Protein AF-A0A7S2RXQ9-F1 (afdb_monomer_lite)

Organism: NCBI:txid49252

Structure (mmCIF, N/CA/C/O backbone):
data_AF-A0A7S2RXQ9-F1
#
_entry.id   AF-A0A7S2RXQ9-F1
#
loop_
_atom_site.group_PDB
_atom_site.id
_atom_site.type_symbol
_atom_site.label_atom_id
_atom_site.label_alt_id
_atom_site.label_comp_id
_atom_site.label_asym_id
_atom_site.label_entity_id
_atom_site.label_seq_id
_atom_site.pdbx_PDB_ins_code
_atom_site.Cartn_x
_atom_site.Cartn_y
_atom_site.Cartn_z
_atom_site.occupancy
_atom_site.B_iso_or_equiv
_atom_site.auth_seq_id
_atom_site.auth_comp_id
_atom_site.auth_asym_id
_atom_site.auth_atom_id
_atom_site.pdbx_PDB_model_num
ATOM 1 N N . GLN A 1 1 ? 7.523 25.982 3.239 1.00 34.56 1 GLN A N 1
ATOM 2 C CA . GLN A 1 1 ? 7.046 24.587 3.317 1.00 34.56 1 GLN A CA 1
ATOM 3 C C . GLN A 1 1 ? 6.289 24.340 2.026 1.00 34.56 1 GLN A C 1
ATOM 5 O O . GLN A 1 1 ? 5.316 25.040 1.792 1.00 34.56 1 GLN A O 1
ATOM 10 N N . HIS A 1 2 ? 6.835 23.519 1.127 1.00 31.52 2 HIS A N 1
ATOM 11 C CA . HIS A 1 2 ? 6.212 23.233 -0.166 1.00 31.52 2 HIS A CA 1
ATOM 12 C C . HIS A 1 2 ? 5.168 22.134 0.028 1.00 31.52 2 HIS A C 1
ATOM 14 O O . HIS A 1 2 ? 5.481 21.080 0.571 1.00 31.52 2 HIS A O 1
ATOM 20 N N . ASP A 1 3 ? 3.932 22.439 -0.350 1.00 37.00 3 ASP A N 1
ATOM 21 C CA . ASP A 1 3 ? 2.803 21.518 -0.343 1.00 37.00 3 ASP A CA 1
ATOM 22 C C . ASP A 1 3 ? 2.876 20.708 -1.649 1.00 37.00 3 ASP A C 1
ATOM 24 O O . ASP A 1 3 ? 2.482 21.174 -2.723 1.00 37.00 3 ASP A O 1
ATOM 28 N N . ASP A 1 4 ? 3.519 19.540 -1.588 1.00 41.16 4 ASP A N 1
ATOM 29 C CA . ASP A 1 4 ? 3.688 18.644 -2.734 1.00 41.16 4 ASP A CA 1
ATOM 30 C C . ASP A 1 4 ? 2.365 17.918 -3.004 1.00 41.16 4 ASP A C 1
ATOM 32 O O . ASP A 1 4 ? 2.111 16.796 -2.564 1.00 41.16 4 ASP A O 1
ATOM 36 N N . HIS A 1 5 ? 1.482 18.614 -3.719 1.00 39.38 5 HIS A N 1
ATOM 37 C CA . HIS A 1 5 ? 0.171 18.119 -4.112 1.00 39.38 5 HIS A CA 1
ATOM 38 C C . HIS A 1 5 ? 0.279 16.785 -4.870 1.00 39.38 5 HIS A C 1
ATOM 40 O O . HIS A 1 5 ? 0.846 16.717 -5.964 1.00 39.38 5 HIS A O 1
ATOM 46 N N . LEU A 1 6 ? -0.347 15.738 -4.319 1.00 44.25 6 LEU A N 1
ATOM 47 C CA . LEU A 1 6 ? -0.675 14.502 -5.030 1.00 44.25 6 LEU A CA 1
ATOM 48 C C . LEU A 1 6 ? -1.375 14.856 -6.349 1.00 44.25 6 LEU A C 1
ATOM 50 O O . LEU A 1 6 ? -2.490 15.382 -6.348 1.00 44.25 6 LEU A O 1
ATOM 54 N N . LYS A 1 7 ? -0.729 14.585 -7.486 1.00 44.50 7 LYS A N 1
ATOM 55 C CA . LYS A 1 7 ? -1.327 14.813 -8.806 1.00 44.50 7 LYS A CA 1
ATOM 56 C C . LYS A 1 7 ? -2.069 13.561 -9.256 1.00 44.50 7 LYS A C 1
ATOM 58 O O . LYS A 1 7 ? -1.489 12.494 -9.444 1.00 44.50 7 LYS A O 1
ATOM 63 N N . MET A 1 8 ? -3.380 13.703 -9.418 1.00 36.84 8 MET A N 1
ATOM 64 C CA . MET A 1 8 ? -4.249 12.679 -9.986 1.00 36.84 8 MET A CA 1
ATOM 65 C C . MET A 1 8 ? -4.226 12.820 -11.512 1.00 36.84 8 MET A C 1
ATOM 67 O O . MET A 1 8 ? -4.945 13.645 -12.075 1.00 36.84 8 MET A O 1
ATOM 71 N N . ASP A 1 9 ? -3.384 12.046 -12.197 1.00 42.22 9 ASP A N 1
ATOM 72 C CA . ASP A 1 9 ? -3.334 12.089 -13.660 1.00 42.22 9 ASP A CA 1
ATOM 73 C C . ASP A 1 9 ? -4.486 11.285 -14.273 1.00 42.22 9 ASP A C 1
ATOM 75 O O . ASP A 1 9 ? -4.753 10.135 -13.913 1.00 42.22 9 ASP A O 1
ATOM 79 N N . THR A 1 10 ? -5.165 11.888 -15.249 1.00 34.06 10 THR A N 1
ATOM 80 C CA . THR A 1 10 ? -6.206 11.214 -16.030 1.00 34.06 10 THR A CA 1
ATOM 81 C C . THR A 1 10 ? -5.561 10.465 -17.194 1.00 34.06 10 THR A C 1
ATOM 83 O O . THR A 1 10 ? -5.040 11.086 -18.116 1.00 34.06 10 THR A O 1
ATOM 86 N N . ILE A 1 11 ? -5.646 9.132 -17.208 1.00 40.25 11 ILE A N 1
ATOM 87 C CA . ILE A 1 11 ? -5.320 8.343 -18.406 1.00 40.25 11 ILE A CA 1
ATOM 88 C C . ILE A 1 11 ? -6.533 8.412 -19.341 1.00 40.25 11 ILE A C 1
ATOM 90 O O . ILE A 1 11 ? -7.532 7.720 -19.136 1.00 40.25 11 ILE A O 1
ATOM 94 N N . VAL A 1 12 ? -6.475 9.293 -20.341 1.00 30.66 12 VAL A N 1
ATOM 95 C CA . VAL A 1 12 ? -7.510 9.401 -21.376 1.00 30.66 12 VAL A CA 1
ATOM 96 C C . VAL A 1 12 ? -7.209 8.377 -22.470 1.00 30.66 12 VAL A C 1
ATOM 98 O O . VAL A 1 12 ? -6.441 8.655 -23.382 1.00 30.66 12 VAL A O 1
ATOM 101 N N . ASN A 1 13 ? -7.825 7.195 -22.389 1.00 33.56 13 ASN A N 1
ATOM 102 C CA . ASN A 1 13 ? -7.993 6.329 -23.557 1.00 33.56 13 ASN A CA 1
ATOM 103 C C . ASN A 1 13 ? -9.368 6.610 -24.167 1.00 33.56 13 ASN A C 1
ATOM 105 O O . ASN A 1 13 ? -10.386 6.598 -23.474 1.00 33.56 13 ASN A O 1
ATOM 109 N N . THR A 1 14 ? -9.386 6.885 -25.466 1.00 37.38 14 THR A N 1
ATOM 110 C CA . THR A 1 14 ? -10.473 7.503 -26.240 1.00 37.38 14 THR A CA 1
ATOM 111 C C . THR A 1 14 ? -11.758 6.679 -26.406 1.00 37.38 14 THR A C 1
ATOM 113 O O . THR A 1 14 ? -12.573 7.023 -27.252 1.00 37.38 14 THR A O 1
ATOM 116 N N . THR A 1 15 ? -12.027 5.665 -25.576 1.00 42.53 15 THR A N 1
ATOM 117 C CA . THR A 1 15 ? -13.302 4.913 -25.628 1.00 42.53 15 THR A CA 1
ATOM 118 C C . THR A 1 15 ? -13.727 4.190 -24.338 1.00 42.53 15 THR A C 1
ATOM 120 O O . THR A 1 15 ? -14.735 3.490 -24.361 1.00 42.53 15 THR A O 1
ATOM 123 N N . THR A 1 16 ? -13.036 4.293 -23.195 1.00 38.06 16 THR A N 1
ATOM 124 C CA . THR A 1 16 ? -13.340 3.396 -22.053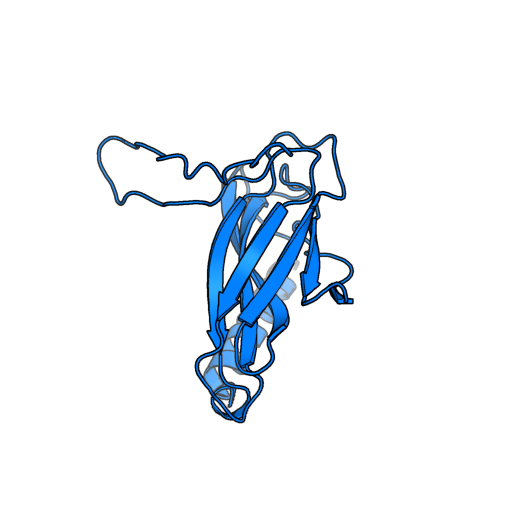 1.00 38.06 16 THR A CA 1
ATOM 125 C C . THR A 1 16 ? -12.944 3.970 -20.689 1.00 38.06 16 THR A C 1
ATOM 127 O O . THR A 1 16 ? -11.908 4.609 -20.552 1.00 38.06 16 THR A O 1
ATOM 130 N N . THR A 1 17 ? -13.801 3.729 -19.689 1.00 31.77 17 THR A N 1
ATOM 131 C CA . THR A 1 17 ? -13.638 3.853 -18.224 1.00 31.77 17 THR A CA 1
ATOM 132 C C . THR A 1 17 ? -12.359 4.559 -17.746 1.00 31.77 17 THR A C 1
ATOM 134 O O . THR A 1 17 ? -11.291 3.949 -17.683 1.00 31.77 17 THR A O 1
ATOM 137 N N . LYS A 1 18 ? -12.471 5.836 -17.345 1.00 31.56 18 LYS A N 1
ATOM 138 C CA . LYS A 1 18 ? -11.372 6.598 -16.724 1.00 31.56 18 LYS A CA 1
ATOM 139 C C . LYS A 1 18 ? -10.873 5.853 -15.478 1.00 31.56 18 LYS A C 1
ATOM 141 O O . LYS A 1 18 ? -11.582 5.773 -14.478 1.00 31.56 18 LYS A O 1
ATOM 146 N N . LYS A 1 19 ? -9.664 5.289 -15.540 1.00 42.81 19 LYS A N 1
ATOM 147 C CA . LYS A 1 19 ? -8.976 4.712 -14.378 1.00 42.81 19 LYS A CA 1
ATOM 148 C C . LYS A 1 19 ? -8.148 5.817 -13.736 1.00 42.81 19 LYS A C 1
ATOM 150 O O . LYS A 1 19 ? -7.208 6.312 -14.350 1.00 42.81 19 LYS A O 1
ATOM 155 N N . PHE A 1 20 ? -8.514 6.203 -12.522 1.00 46.91 20 PHE A N 1
ATOM 156 C CA . PHE A 1 20 ? -7.732 7.132 -11.723 1.00 46.91 20 PHE A CA 1
ATOM 157 C C . PHE A 1 20 ? -6.698 6.333 -10.932 1.00 46.91 20 PHE A C 1
ATOM 159 O O . PHE A 1 20 ? -7.063 5.464 -10.145 1.00 46.91 20 PHE A O 1
ATOM 166 N N . GLY A 1 21 ? -5.418 6.584 -11.187 1.00 54.81 21 GLY A N 1
ATOM 167 C CA . GLY A 1 21 ? -4.327 6.088 -10.354 1.00 54.81 21 GLY A CA 1
ATOM 168 C C . GLY A 1 21 ? -3.677 7.267 -9.648 1.00 54.81 21 GLY A C 1
ATOM 169 O O . GLY A 1 21 ? -3.485 8.315 -10.264 1.00 54.81 21 GLY A O 1
ATOM 170 N N . LEU A 1 22 ? -3.343 7.107 -8.370 1.00 63.72 22 LEU A N 1
ATOM 171 C CA . LEU A 1 22 ? -2.449 8.043 -7.698 1.00 63.72 22 LEU A CA 1
ATOM 172 C C . LEU A 1 22 ? -1.022 7.705 -8.140 1.00 63.72 22 LEU A C 1
ATOM 174 O O . LEU A 1 22 ? -0.534 6.594 -7.904 1.00 63.72 22 LEU A O 1
ATOM 178 N N . ASN A 1 23 ? -0.395 8.651 -8.838 1.00 59.72 23 ASN A N 1
ATOM 179 C CA . ASN A 1 23 ? 1.007 8.575 -9.223 1.00 59.72 23 ASN A CA 1
ATOM 180 C C . ASN A 1 23 ? 1.839 9.248 -8.134 1.00 59.72 23 ASN A C 1
ATOM 182 O O . ASN A 1 23 ? 1.561 10.384 -7.752 1.00 59.72 23 ASN A O 1
ATOM 186 N N . PHE A 1 24 ? 2.875 8.559 -7.672 1.00 67.94 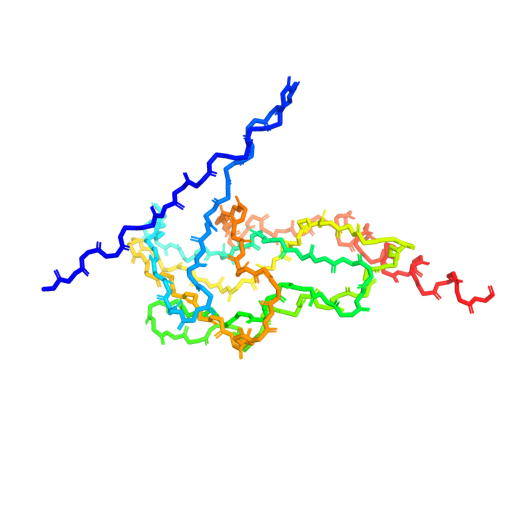24 PHE A N 1
ATOM 187 C CA . PHE A 1 24 ? 3.823 9.114 -6.713 1.00 67.94 24 PHE A CA 1
ATOM 188 C C . PHE A 1 24 ? 5.145 9.446 -7.413 1.00 67.94 24 PHE A C 1
ATOM 190 O O . PHE A 1 24 ? 5.499 8.770 -8.380 1.00 67.94 24 PHE A O 1
ATOM 197 N N . PRO A 1 25 ? 5.887 10.480 -6.991 1.00 71.00 25 PRO A N 1
ATOM 198 C CA . PRO A 1 25 ? 7.172 10.807 -7.601 1.00 71.00 25 PRO A CA 1
ATOM 199 C C . PRO A 1 25 ? 8.168 9.641 -7.479 1.00 71.00 25 PRO A C 1
ATOM 201 O O . PRO A 1 25 ? 8.183 8.924 -6.482 1.00 71.00 25 PRO A O 1
ATOM 204 N N . PHE A 1 26 ? 9.046 9.479 -8.472 1.00 66.31 26 PHE A N 1
ATOM 205 C CA . PHE A 1 26 ? 9.981 8.346 -8.591 1.00 66.31 26 PHE A CA 1
ATOM 206 C C . PHE A 1 26 ? 10.962 8.170 -7.414 1.00 66.31 26 PHE A C 1
ATOM 208 O O . PHE A 1 26 ? 11.540 7.096 -7.255 1.00 66.31 26 PHE A O 1
ATOM 215 N N . HIS A 1 27 ? 11.159 9.199 -6.587 1.00 71.06 27 HIS A N 1
ATOM 216 C CA . HIS A 1 27 ? 12.230 9.234 -5.582 1.00 71.06 27 HIS A CA 1
ATOM 217 C C . HIS A 1 27 ? 11.819 9.855 -4.251 1.00 71.06 27 HIS A C 1
ATOM 219 O O . HIS A 1 27 ? 12.676 10.156 -3.423 1.00 71.06 27 HIS A O 1
ATOM 225 N N . GLN A 1 28 ? 10.530 10.109 -4.055 1.00 82.88 28 GLN A N 1
ATOM 226 C CA . GLN A 1 28 ? 10.061 10.779 -2.854 1.00 82.88 28 GLN A CA 1
ATOM 227 C C . GLN A 1 28 ? 9.033 9.911 -2.162 1.00 82.88 28 GLN A C 1
ATOM 229 O O . GLN A 1 28 ? 8.163 9.311 -2.794 1.00 82.88 28 GLN A O 1
ATOM 234 N N . SER A 1 29 ? 9.147 9.869 -0.840 1.00 86.75 29 SER A N 1
ATOM 235 C CA . SER A 1 29 ? 8.073 9.352 -0.017 1.00 86.75 29 SER A CA 1
ATOM 236 C C . SER A 1 29 ? 6.830 10.192 -0.251 1.00 86.75 29 SER A C 1
ATOM 238 O O . SER A 1 29 ? 6.902 11.411 -0.390 1.00 86.75 29 SER A O 1
ATOM 240 N N . SER A 1 30 ? 5.683 9.541 -0.285 1.00 89.44 30 SER A N 1
ATOM 241 C CA . SER A 1 30 ? 4.403 10.223 -0.381 1.00 89.44 30 SER A CA 1
ATOM 242 C C . SER A 1 30 ? 3.461 9.677 0.661 1.00 89.44 30 SER A C 1
ATOM 244 O O . SER A 1 30 ? 3.456 8.474 0.929 1.00 89.44 30 SER A O 1
ATOM 246 N N . SER A 1 31 ? 2.668 10.566 1.242 1.00 91.31 31 SER A N 1
ATOM 247 C CA . SER A 1 31 ? 1.725 10.221 2.291 1.00 91.31 31 SER A CA 1
ATOM 248 C C . SER A 1 31 ? 0.299 10.585 1.913 1.00 91.31 31 SER A C 1
ATOM 250 O O . SER A 1 31 ? 0.049 11.547 1.190 1.00 91.31 31 SER A O 1
ATOM 252 N N . PHE A 1 32 ? -0.647 9.797 2.407 1.00 90.94 32 PHE A N 1
ATOM 253 C CA . PHE A 1 32 ? -2.070 10.096 2.318 1.00 90.94 32 PHE A CA 1
ATOM 254 C C . PHE A 1 32 ? -2.787 9.630 3.582 1.00 90.94 32 PHE A C 1
ATOM 256 O O . PHE A 1 32 ? -2.324 8.730 4.286 1.00 90.94 32 PHE A O 1
ATOM 263 N N . HIS A 1 33 ? -3.924 10.259 3.861 1.00 92.56 33 HIS A N 1
ATOM 264 C CA . HIS A 1 33 ? -4.748 9.954 5.021 1.00 92.56 33 HIS A CA 1
ATOM 265 C C . HIS A 1 33 ? -5.772 8.865 4.695 1.00 92.56 33 HIS A C 1
ATOM 267 O O . HIS A 1 33 ? -6.382 8.858 3.622 1.00 92.56 33 HIS A O 1
ATOM 273 N N . VAL A 1 34 ? -5.971 7.952 5.640 1.00 92.19 34 VAL A N 1
ATOM 274 C CA . VAL A 1 34 ? -7.005 6.919 5.622 1.00 92.19 34 VAL A CA 1
ATOM 275 C C . VAL A 1 34 ? -7.774 7.004 6.931 1.00 92.19 34 VAL A C 1
ATOM 277 O O . VAL A 1 34 ? -7.250 6.694 7.999 1.00 92.19 34 VAL A O 1
ATOM 280 N N . PHE A 1 35 ? -9.040 7.399 6.837 1.00 94.50 35 PHE A N 1
ATOM 281 C CA . PHE A 1 35 ? -9.930 7.468 7.986 1.00 94.50 35 PHE A CA 1
ATOM 282 C C . PHE A 1 35 ? -10.668 6.142 8.168 1.00 94.50 35 PHE A C 1
ATOM 284 O O . PHE A 1 35 ? -11.484 5.771 7.325 1.00 94.50 35 PHE A O 1
ATOM 291 N N . ASN A 1 36 ? -10.406 5.444 9.270 1.00 95.38 36 ASN A N 1
ATOM 292 C CA . ASN A 1 36 ? -11.188 4.292 9.700 1.00 95.38 36 ASN A CA 1
ATOM 293 C C . ASN A 1 36 ? -12.432 4.787 10.465 1.00 95.38 36 ASN A C 1
ATOM 295 O O . ASN A 1 36 ? -12.291 5.282 11.588 1.00 95.38 36 ASN A O 1
ATOM 299 N N . PRO A 1 37 ? -13.649 4.635 9.906 1.00 91.12 37 PRO A N 1
ATOM 300 C CA . PRO A 1 37 ? -14.870 5.118 10.542 1.00 91.12 37 PRO A CA 1
ATOM 301 C C . PRO A 1 37 ? -15.340 4.234 11.703 1.00 91.12 37 PRO A C 1
ATOM 303 O O . PRO A 1 37 ? -16.276 4.614 12.405 1.00 91.12 37 PRO A O 1
ATOM 306 N N . ASN A 1 38 ? -14.745 3.052 11.901 1.00 91.00 38 ASN A N 1
ATOM 307 C CA . ASN A 1 38 ? -15.092 2.182 13.016 1.00 91.00 38 ASN A CA 1
ATOM 308 C C . ASN A 1 38 ? -14.438 2.720 14.303 1.00 91.00 38 ASN A C 1
ATOM 310 O O . ASN A 1 38 ? -13.210 2.755 14.380 1.00 91.00 38 ASN A O 1
ATOM 314 N N . PRO A 1 39 ? -15.225 3.130 15.315 1.00 93.38 39 PRO A N 1
ATOM 315 C CA . PRO A 1 39 ? -14.697 3.808 16.498 1.00 93.38 39 PRO A CA 1
ATOM 316 C C . PRO A 1 39 ? -13.958 2.873 17.459 1.00 93.38 39 PRO A C 1
ATOM 318 O O . PRO A 1 39 ? -13.212 3.343 18.315 1.00 93.38 39 PRO A O 1
ATOM 321 N N . THR A 1 40 ? -14.178 1.562 17.354 1.00 94.25 40 THR A N 1
ATOM 322 C CA . THR A 1 40 ? -13.725 0.589 18.356 1.00 94.25 40 THR A CA 1
ATOM 323 C C . THR A 1 40 ? -12.823 -0.493 17.787 1.00 94.25 40 THR A C 1
ATOM 325 O O . THR A 1 40 ? -12.103 -1.141 18.544 1.00 94.25 40 THR A O 1
ATOM 328 N N . GLU A 1 41 ? -12.838 -0.713 16.473 1.00 93.25 41 GLU A N 1
ATOM 329 C CA . GLU A 1 41 ? -12.120 -1.823 15.853 1.00 93.25 41 GLU A CA 1
ATOM 330 C C . GLU A 1 41 ? -11.098 -1.353 14.818 1.00 93.25 41 GLU A C 1
ATOM 332 O O . GLU A 1 41 ? -11.352 -0.498 13.969 1.00 93.25 41 GLU A O 1
ATOM 337 N N . GLN A 1 42 ? -9.939 -2.006 14.843 1.00 93.75 42 GLN A N 1
ATOM 338 C CA . GLN A 1 42 ? -8.944 -1.916 13.781 1.00 93.75 42 GLN A CA 1
ATOM 339 C C . GLN A 1 42 ? -9.424 -2.637 12.512 1.00 93.75 42 GLN A C 1
ATOM 341 O O . GLN A 1 42 ? -9.933 -3.761 12.574 1.00 93.75 42 GLN A O 1
ATOM 346 N N . MET A 1 43 ? -9.190 -2.027 11.352 1.00 91.19 43 MET A N 1
ATOM 347 C CA . MET A 1 43 ? -9.481 -2.623 10.043 1.00 91.19 43 MET A CA 1
ATOM 348 C C . MET A 1 43 ? -8.189 -3.044 9.344 1.00 91.19 43 MET A C 1
ATOM 350 O O . MET A 1 43 ? -7.134 -2.449 9.547 1.00 91.19 43 MET A O 1
ATOM 354 N N . GLU A 1 44 ? -8.248 -4.084 8.520 1.00 91.56 44 GLU A N 1
ATOM 355 C CA . GLU A 1 44 ? -7.143 -4.468 7.646 1.00 91.56 44 GLU A CA 1
ATOM 356 C C . GLU A 1 44 ? -7.075 -3.547 6.431 1.00 91.56 44 GLU A C 1
ATOM 358 O O . GLU A 1 44 ? -8.091 -3.296 5.785 1.00 91.56 44 GLU A O 1
ATOM 363 N N . LEU A 1 45 ? -5.875 -3.080 6.101 1.00 90.56 45 LEU A N 1
ATOM 364 C CA . LEU A 1 45 ? -5.622 -2.222 4.952 1.00 90.56 45 LEU A CA 1
ATOM 365 C C . LEU A 1 45 ? -5.052 -3.044 3.797 1.00 90.56 45 LEU A C 1
ATOM 367 O O . LEU A 1 45 ? -4.027 -3.716 3.941 1.00 90.56 45 LEU A O 1
ATOM 371 N N . TYR A 1 46 ? -5.687 -2.936 2.638 1.00 90.00 46 TYR A N 1
ATOM 372 C CA . TYR A 1 46 ? -5.244 -3.525 1.383 1.00 90.00 46 TYR A CA 1
ATOM 373 C C . TYR A 1 46 ? -4.946 -2.414 0.382 1.00 90.00 46 TYR A C 1
ATOM 375 O O . TYR A 1 46 ? -5.763 -1.514 0.174 1.00 90.00 46 TYR A O 1
ATOM 383 N N . LEU A 1 47 ? -3.789 -2.500 -0.269 1.00 89.94 47 LEU A N 1
ATOM 384 C CA . LEU A 1 47 ? -3.433 -1.625 -1.381 1.00 89.94 47 LEU A CA 1
ATOM 385 C C . LEU A 1 47 ? -3.492 -2.419 -2.676 1.00 89.94 47 LEU A C 1
ATOM 387 O O . LEU A 1 47 ? -2.941 -3.518 -2.763 1.00 89.94 47 LEU A O 1
ATOM 391 N N . ARG A 1 48 ? -4.131 -1.840 -3.689 1.00 88.44 48 ARG A N 1
ATOM 392 C CA . ARG A 1 48 ? -4.094 -2.325 -5.065 1.00 88.44 48 ARG A CA 1
ATOM 393 C C . ARG A 1 48 ? -3.217 -1.397 -5.886 1.00 88.44 48 ARG A C 1
ATOM 395 O O . ARG A 1 48 ? -3.436 -0.190 -5.871 1.00 88.44 48 ARG A O 1
ATOM 402 N N . TYR A 1 49 ? -2.261 -1.942 -6.617 1.00 88.44 49 TYR A N 1
ATOM 403 C CA . TYR A 1 49 ? -1.213 -1.189 -7.306 1.00 88.44 49 TYR A CA 1
ATOM 404 C C . TYR A 1 49 ? -0.890 -1.822 -8.661 1.00 88.44 49 TYR A C 1
ATOM 406 O O . TYR A 1 49 ? -1.298 -2.952 -8.934 1.00 88.44 49 TYR A O 1
ATOM 414 N N . LEU A 1 50 ? -0.201 -1.083 -9.532 1.00 88.50 50 LEU A N 1
ATOM 415 C CA . LEU A 1 50 ? 0.232 -1.610 -10.826 1.00 88.50 50 LEU A CA 1
ATOM 416 C C . LEU A 1 50 ? 1.584 -2.309 -10.736 1.00 88.50 50 LEU A C 1
ATOM 418 O O . LEU A 1 50 ? 2.492 -1.871 -10.033 1.00 88.50 50 LEU A O 1
ATOM 422 N N . VAL A 1 51 ? 1.694 -3.381 -11.508 1.00 88.75 51 VAL A N 1
ATOM 423 C CA . VAL A 1 51 ? 2.911 -4.149 -11.757 1.00 88.75 51 VAL A CA 1
ATOM 424 C C . VAL A 1 51 ? 2.999 -4.425 -13.263 1.00 88.75 51 VAL A C 1
ATOM 426 O O . VAL A 1 51 ? 1.973 -4.377 -13.950 1.00 88.75 51 VAL A O 1
ATOM 429 N N . THR A 1 52 ? 4.186 -4.707 -13.799 1.00 87.69 52 THR A N 1
ATOM 430 C CA . THR A 1 52 ? 4.322 -5.245 -15.159 1.00 87.69 52 THR A CA 1
ATOM 431 C C . THR A 1 52 ? 4.753 -6.702 -15.113 1.00 87.69 52 THR A C 1
ATOM 433 O O . THR A 1 52 ? 5.419 -7.140 -14.175 1.00 87.69 52 THR A O 1
ATOM 436 N N . GLY A 1 53 ? 4.339 -7.467 -16.119 1.00 82.81 53 GLY A N 1
ATOM 437 C CA . GLY A 1 53 ? 4.890 -8.790 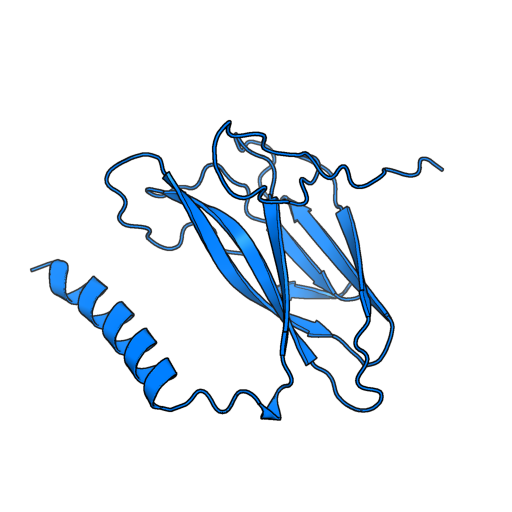-16.376 1.00 82.81 53 GLY A CA 1
ATOM 438 C C . GLY A 1 53 ? 5.289 -8.967 -17.844 1.00 82.81 53 GLY A C 1
ATOM 439 O O . GLY A 1 53 ? 4.831 -8.184 -18.677 1.00 82.81 53 GLY A O 1
ATOM 440 N N . PRO A 1 54 ? 6.093 -9.993 -18.172 1.00 82.94 54 PRO A N 1
ATOM 441 C CA . PRO A 1 54 ? 6.698 -10.948 -17.236 1.00 82.94 54 PRO A CA 1
ATOM 442 C C . PRO A 1 54 ? 7.717 -10.291 -16.295 1.00 82.94 54 PRO A C 1
ATOM 444 O O . PRO A 1 54 ? 8.197 -9.197 -16.563 1.00 82.94 54 PRO A O 1
ATOM 447 N N . ALA A 1 55 ? 8.015 -10.949 -15.173 1.00 79.50 55 ALA A N 1
ATOM 448 C CA . ALA A 1 55 ? 9.020 -10.468 -14.227 1.00 79.50 55 ALA A CA 1
ATOM 449 C C . ALA A 1 55 ? 10.416 -10.339 -14.890 1.00 79.50 55 ALA A C 1
ATOM 451 O O . ALA A 1 55 ? 10.743 -11.153 -15.760 1.00 79.50 55 ALA A O 1
ATOM 452 N N . PRO A 1 56 ? 11.270 -9.401 -14.432 1.00 85.00 56 PRO A N 1
ATOM 453 C CA . PRO A 1 56 ? 11.022 -8.450 -13.349 1.00 85.00 56 PRO A CA 1
ATOM 454 C C . PRO A 1 56 ? 10.113 -7.293 -13.779 1.00 85.00 56 PRO A C 1
ATOM 456 O O . PRO A 1 56 ? 10.124 -6.878 -14.931 1.00 85.00 56 PRO A O 1
ATOM 459 N N . SER A 1 57 ? 9.343 -6.759 -12.837 1.00 87.88 57 SER A N 1
ATOM 460 C CA . SER A 1 57 ? 8.483 -5.608 -13.105 1.00 87.88 57 SER A CA 1
ATOM 461 C C . SER A 1 57 ? 9.285 -4.317 -13.274 1.00 87.88 57 SER A C 1
ATOM 463 O O . SER A 1 57 ? 10.315 -4.103 -12.627 1.00 87.88 57 SER A O 1
ATOM 465 N N . ASP A 1 58 ? 8.743 -3.424 -14.091 1.00 90.44 58 ASP A N 1
ATOM 466 C CA . ASP A 1 58 ? 9.241 -2.080 -14.382 1.00 90.44 58 ASP A CA 1
ATOM 467 C C . ASP A 1 58 ? 8.714 -1.019 -13.407 1.00 90.44 58 ASP A C 1
ATOM 469 O O . ASP A 1 58 ? 9.092 0.149 -13.496 1.00 90.44 58 ASP A O 1
ATOM 473 N N . TYR A 1 59 ? 7.859 -1.425 -12.465 1.00 89.50 59 TYR A N 1
ATOM 474 C CA . TYR A 1 59 ? 7.466 -0.633 -11.300 1.00 89.50 59 TYR A CA 1
ATOM 475 C C . TYR A 1 59 ? 8.390 -0.922 -10.104 1.00 89.50 59 TYR A C 1
ATOM 477 O O . TYR A 1 59 ? 8.834 -2.063 -9.947 1.00 89.50 59 TYR A O 1
ATOM 485 N N . PRO A 1 60 ? 8.654 0.066 -9.232 1.00 89.62 60 PRO A N 1
ATOM 486 C CA . PRO A 1 60 ? 9.532 -0.093 -8.085 1.00 89.62 60 PRO A CA 1
ATOM 487 C C . PRO A 1 60 ? 8.859 -0.804 -6.934 1.00 89.62 60 PRO A C 1
ATOM 489 O O . PRO A 1 60 ? 7.744 -0.453 -6.530 1.00 89.62 60 PRO A O 1
ATOM 492 N N . LYS A 1 61 ? 9.605 -1.723 -6.319 1.00 89.12 61 LYS A N 1
ATOM 493 C CA . LYS A 1 61 ? 9.341 -2.151 -4.946 1.00 89.12 61 LYS A CA 1
ATOM 494 C C . LYS A 1 61 ? 9.128 -0.920 -4.075 1.00 89.12 61 LYS A C 1
ATOM 496 O O . LYS A 1 61 ? 9.841 0.077 -4.191 1.00 89.12 61 LYS A O 1
ATOM 501 N N . THR A 1 62 ? 8.124 -0.989 -3.217 1.00 89.00 62 THR A N 1
ATOM 502 C CA . THR A 1 62 ? 7.695 0.142 -2.395 1.00 89.00 62 THR A CA 1
ATOM 503 C C . THR A 1 62 ? 7.480 -0.346 -0.972 1.00 89.00 62 THR A C 1
ATOM 505 O O . THR A 1 62 ? 6.790 -1.350 -0.765 1.00 89.00 62 THR A O 1
ATOM 508 N N . SER A 1 63 ? 8.087 0.340 -0.002 1.00 91.94 63 SER A N 1
ATOM 509 C CA . SER A 1 63 ? 7.806 0.103 1.413 1.00 91.94 63 SER A CA 1
ATOM 510 C C . SER A 1 63 ? 6.551 0.862 1.829 1.00 91.94 63 SER A C 1
ATOM 512 O O . SER A 1 63 ? 6.221 1.916 1.274 1.00 91.94 63 SER A O 1
ATOM 514 N N . VAL A 1 64 ? 5.840 0.300 2.805 1.00 92.12 64 VAL A N 1
ATOM 515 C CA . VAL A 1 64 ? 4.601 0.876 3.329 1.00 92.12 64 VAL A CA 1
ATOM 516 C C . VAL A 1 64 ? 4.721 1.041 4.836 1.00 92.12 64 VAL A C 1
ATOM 518 O O . VAL A 1 64 ? 4.931 0.066 5.568 1.00 92.12 64 VAL A O 1
ATOM 521 N N . ALA A 1 65 ? 4.546 2.274 5.301 1.00 93.94 65 ALA A N 1
ATOM 522 C CA . ALA A 1 65 ? 4.449 2.597 6.715 1.00 93.94 65 ALA A CA 1
ATOM 523 C C . ALA A 1 65 ? 3.044 3.100 7.063 1.00 93.94 65 ALA A C 1
ATOM 525 O O . ALA A 1 65 ? 2.462 3.894 6.327 1.00 93.94 65 ALA A O 1
ATOM 526 N N . ILE A 1 66 ? 2.515 2.644 8.198 1.00 94.88 66 ILE A N 1
ATOM 527 C CA . ILE A 1 66 ? 1.243 3.096 8.769 1.00 94.88 66 ILE A CA 1
ATOM 528 C C . ILE A 1 66 ? 1.574 3.812 10.072 1.00 94.88 66 ILE A C 1
ATOM 530 O O . ILE A 1 66 ? 2.158 3.210 10.973 1.00 94.88 66 ILE A O 1
ATOM 534 N N . ASN A 1 67 ? 1.247 5.102 10.163 1.00 95.19 67 ASN A N 1
ATOM 535 C CA . ASN A 1 67 ? 1.575 5.956 11.311 1.00 95.19 67 ASN A CA 1
ATOM 536 C C . ASN A 1 67 ? 3.073 5.894 11.684 1.00 95.19 67 ASN A C 1
ATOM 538 O O . ASN A 1 67 ? 3.440 5.826 12.853 1.00 95.19 67 ASN A O 1
ATOM 542 N N . GLY A 1 68 ?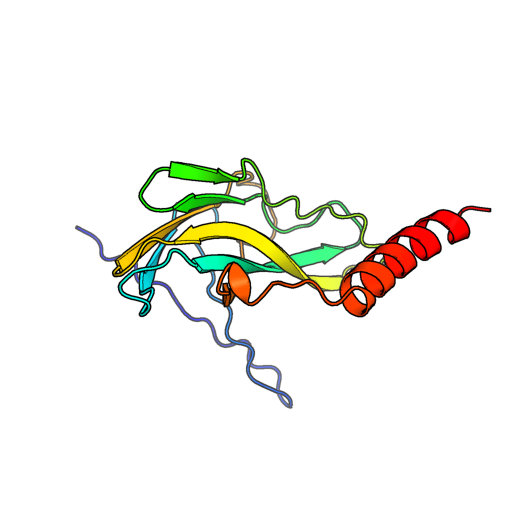 3.945 5.853 10.669 1.00 90.50 68 GLY A N 1
ATOM 543 C CA . GLY A 1 68 ? 5.401 5.764 10.834 1.00 90.50 68 GLY A CA 1
ATOM 544 C C . GLY A 1 68 ? 5.950 4.359 11.119 1.00 90.50 68 GLY A C 1
ATOM 545 O O . GLY A 1 68 ? 7.164 4.174 11.087 1.00 90.50 68 GLY A O 1
ATOM 546 N N . VAL A 1 69 ? 5.096 3.354 11.338 1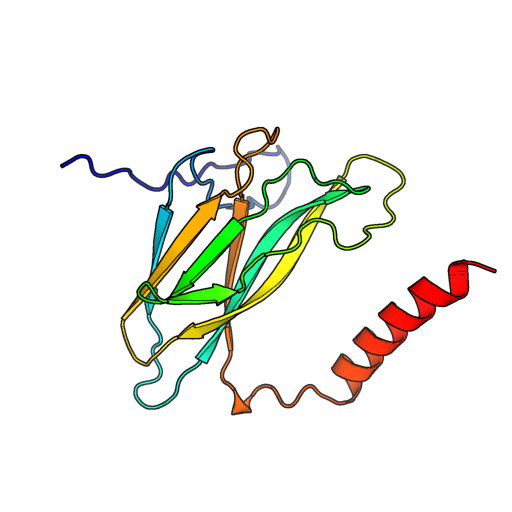.00 90.12 69 VAL A N 1
ATOM 547 C CA . VAL A 1 69 ? 5.520 1.963 11.553 1.00 90.12 69 VAL A CA 1
ATOM 548 C C . VAL A 1 69 ? 5.552 1.227 10.219 1.00 90.12 69 VAL A C 1
ATOM 550 O O . VAL A 1 69 ? 4.528 1.117 9.550 1.00 90.12 69 VAL A O 1
ATOM 553 N N . VAL A 1 70 ? 6.713 0.699 9.825 1.00 85.06 70 VAL A N 1
ATOM 554 C CA . VAL A 1 70 ? 6.841 -0.130 8.615 1.00 85.06 70 VAL A CA 1
ATOM 555 C C . VAL A 1 70 ? 6.071 -1.433 8.823 1.00 85.06 70 VAL A C 1
ATOM 557 O O . VAL A 1 70 ? 6.332 -2.170 9.771 1.00 85.06 70 VAL A O 1
ATOM 560 N N . THR A 1 71 ? 5.099 -1.702 7.953 1.00 74.44 71 THR A N 1
ATOM 561 C CA . THR A 1 71 ? 4.113 -2.784 8.155 1.00 74.44 71 THR A CA 1
ATOM 562 C C . THR A 1 71 ? 4.327 -3.985 7.242 1.00 74.44 71 THR A C 1
ATOM 564 O O . THR A 1 71 ? 4.056 -5.117 7.639 1.00 74.44 71 THR A O 1
ATOM 567 N N . LEU A 1 72 ? 4.906 -3.760 6.064 1.00 65.62 72 LEU A N 1
ATOM 568 C CA . LEU A 1 72 ? 5.478 -4.797 5.220 1.00 65.62 72 LEU A CA 1
ATOM 569 C C . LEU A 1 72 ? 6.839 -4.326 4.716 1.00 65.62 72 LEU A C 1
ATOM 571 O O . LEU A 1 72 ? 6.945 -3.184 4.261 1.00 65.62 72 LEU A O 1
ATOM 575 N N . PRO A 1 73 ? 7.868 -5.187 4.748 1.00 55.34 73 PRO A N 1
ATOM 576 C CA . PRO A 1 73 ? 9.175 -4.801 4.242 1.00 55.34 73 PRO A CA 1
ATOM 577 C C . PRO A 1 73 ? 9.155 -4.596 2.722 1.00 55.34 73 PRO A C 1
ATOM 579 O O . PRO A 1 73 ? 9.952 -3.815 2.213 1.00 55.34 73 PRO A O 1
ATOM 582 N N . GLU A 1 74 ? 8.237 -5.242 1.992 1.00 63.66 74 GLU A N 1
ATOM 583 C CA . GLU A 1 74 ? 8.211 -5.147 0.539 1.00 63.66 74 GLU A CA 1
ATOM 584 C C . GLU A 1 74 ? 6.847 -5.533 -0.042 1.00 63.66 74 GLU A C 1
ATOM 586 O O . GLU A 1 74 ? 6.325 -6.619 0.217 1.00 63.66 74 GLU A O 1
ATOM 591 N N . ILE A 1 75 ? 6.280 -4.662 -0.873 1.00 62.91 75 ILE A N 1
ATOM 592 C CA . ILE A 1 75 ? 5.334 -5.109 -1.889 1.00 62.91 75 ILE A CA 1
ATOM 593 C C . ILE A 1 75 ? 6.166 -5.805 -2.977 1.00 62.91 75 ILE A C 1
ATOM 595 O O . ILE A 1 75 ? 6.823 -5.125 -3.765 1.00 62.91 75 ILE A O 1
ATOM 599 N N . ASP A 1 76 ? 6.178 -7.144 -3.000 1.00 61.59 76 ASP A N 1
ATOM 600 C CA . ASP A 1 76 ? 6.866 -7.900 -4.054 1.00 61.59 76 ASP A CA 1
ATOM 601 C C . ASP A 1 76 ? 6.042 -7.867 -5.345 1.00 61.59 76 ASP A C 1
ATOM 603 O O . ASP A 1 76 ? 5.084 -8.614 -5.560 1.00 61.59 76 ASP A O 1
ATOM 607 N N . ILE A 1 77 ? 6.438 -6.943 -6.208 1.00 59.03 77 ILE A N 1
ATOM 608 C CA . ILE A 1 77 ? 5.857 -6.687 -7.523 1.00 59.03 77 ILE A CA 1
ATOM 609 C C . ILE A 1 77 ? 6.254 -7.797 -8.526 1.00 59.03 77 ILE A C 1
ATOM 611 O O . ILE A 1 77 ? 5.630 -7.925 -9.578 1.00 59.03 77 ILE A O 1
ATOM 615 N N . ASN A 1 78 ? 7.231 -8.655 -8.197 1.00 56.50 78 ASN A N 1
ATOM 616 C CA . ASN A 1 78 ? 7.700 -9.753 -9.049 1.00 56.50 78 ASN A CA 1
ATOM 617 C C . ASN A 1 78 ? 6.982 -11.083 -8.792 1.00 56.50 78 ASN A C 1
ATOM 619 O O . ASN A 1 78 ? 7.529 -12.137 -9.138 1.00 56.50 78 ASN A O 1
ATOM 623 N N . GLN A 1 79 ? 5.758 -11.071 -8.242 1.00 56.25 79 GLN A N 1
ATOM 624 C CA . GLN A 1 79 ? 4.910 -12.267 -8.278 1.00 56.25 79 GLN A CA 1
ATOM 625 C C . GLN A 1 79 ? 4.957 -12.829 -9.699 1.00 56.25 79 GLN A C 1
ATOM 627 O O . GLN A 1 79 ? 4.812 -12.067 -10.647 1.00 56.25 79 GLN A O 1
ATOM 632 N N . HIS A 1 80 ? 5.263 -14.122 -9.846 1.00 54.53 80 HIS A N 1
ATOM 633 C CA . HIS A 1 80 ? 5.554 -14.778 -11.123 1.00 54.53 80 HIS A CA 1
ATOM 634 C C . HIS A 1 80 ? 4.374 -14.699 -12.101 1.00 54.53 80 HIS A C 1
ATOM 636 O O . HIS A 1 80 ? 3.638 -15.664 -12.317 1.00 54.53 80 HIS A O 1
ATOM 642 N N . LEU A 1 81 ? 4.194 -13.534 -12.701 1.00 61.97 81 LEU A N 1
ATOM 643 C CA . LEU A 1 81 ? 3.186 -13.257 -13.688 1.00 61.97 81 LEU A CA 1
ATOM 644 C C . LEU A 1 81 ? 3.685 -13.872 -14.988 1.00 61.97 81 LEU A C 1
ATOM 646 O O . LEU A 1 81 ? 4.584 -13.346 -15.645 1.00 61.97 81 LEU A O 1
ATOM 650 N N . LYS A 1 82 ? 3.132 -15.038 -15.325 1.00 65.88 82 LYS A N 1
ATOM 651 C CA . LYS A 1 82 ? 3.413 -15.758 -16.571 1.00 65.88 82 LYS A CA 1
ATOM 652 C C . LYS A 1 82 ? 2.711 -15.064 -17.748 1.00 65.88 82 LYS A C 1
ATOM 654 O O . LYS A 1 82 ? 1.835 -15.649 -18.377 1.00 65.88 82 LYS A O 1
ATOM 659 N N . TYR A 1 83 ? 3.061 -13.811 -18.027 1.00 74.25 83 TYR A N 1
ATOM 660 C CA . TYR A 1 83 ? 2.650 -13.143 -19.261 1.00 74.25 83 TYR A CA 1
ATOM 661 C C . TYR A 1 83 ? 3.714 -13.366 -20.333 1.00 74.25 83 TYR A C 1
ATOM 663 O O . TYR A 1 83 ? 4.907 -13.280 -20.064 1.00 74.25 83 TYR A O 1
ATOM 671 N N . SER A 1 84 ? 3.283 -13.671 -21.554 1.00 77.06 84 SER A N 1
ATOM 672 C CA . SER A 1 84 ? 4.179 -13.861 -22.703 1.00 77.06 84 SER A CA 1
ATOM 673 C C . SER A 1 84 ? 4.695 -12.545 -23.290 1.00 77.06 84 SER A C 1
ATOM 675 O O . SER A 1 84 ? 5.570 -12.556 -24.149 1.00 77.06 84 SER A O 1
ATOM 677 N N . HIS A 1 85 ? 4.137 -11.418 -22.855 1.00 80.75 85 HIS A N 1
ATOM 678 C CA . HIS A 1 85 ? 4.404 -10.091 -23.385 1.00 80.75 85 HIS A CA 1
ATOM 679 C C . HIS A 1 85 ? 4.259 -9.042 -22.287 1.00 80.75 85 HIS A C 1
ATOM 681 O O . HIS A 1 85 ? 3.569 -9.256 -21.286 1.00 80.75 85 HIS A O 1
ATOM 687 N N . HIS A 1 86 ? 4.903 -7.900 -22.513 1.00 84.88 86 HIS A N 1
ATOM 688 C CA . HIS A 1 86 ? 4.915 -6.777 -21.592 1.00 84.88 86 HIS A CA 1
ATOM 689 C C . HIS A 1 86 ? 3.491 -6.261 -21.323 1.00 84.88 86 HIS A C 1
ATOM 691 O O . HIS A 1 86 ? 2.845 -5.707 -22.213 1.00 84.88 86 HIS A O 1
ATOM 697 N N . THR A 1 87 ? 2.990 -6.476 -20.104 1.00 83.94 87 THR A N 1
ATOM 698 C CA . THR A 1 87 ? 1.602 -6.175 -19.723 1.00 83.94 87 THR A CA 1
ATOM 699 C C . THR A 1 87 ? 1.541 -5.508 -18.360 1.00 83.94 87 THR A C 1
ATOM 701 O O . THR A 1 87 ? 2.102 -6.024 -17.397 1.00 83.94 87 THR A O 1
ATOM 704 N N . HIS A 1 88 ? 0.787 -4.413 -18.254 1.00 87.38 88 HIS A N 1
ATOM 705 C CA . HIS A 1 88 ? 0.453 -3.794 -16.973 1.00 87.38 88 HIS A CA 1
ATOM 706 C C . HIS A 1 88 ? -0.733 -4.513 -16.336 1.00 87.38 88 HIS A C 1
ATOM 708 O O . HIS A 1 88 ? -1.810 -4.592 -16.933 1.00 87.38 88 HIS A O 1
ATOM 714 N N . VAL A 1 89 ? -0.576 -4.973 -15.100 1.00 84.00 89 VAL A N 1
ATOM 715 C CA . VAL A 1 89 ? -1.663 -5.595 -14.341 1.00 84.00 89 VAL A CA 1
ATOM 716 C C . VAL A 1 89 ? -1.769 -5.002 -12.948 1.00 84.00 89 VAL A C 1
ATOM 718 O O . VAL A 1 89 ? -0.815 -4.445 -12.416 1.00 84.00 89 VAL A O 1
ATOM 721 N N . ALA A 1 90 ? -2.961 -5.092 -12.365 1.00 84.88 90 ALA A N 1
ATOM 722 C CA . ALA A 1 90 ? -3.195 -4.634 -11.007 1.00 84.88 90 ALA A CA 1
ATOM 723 C C . ALA A 1 90 ? -3.032 -5.804 -10.032 1.00 84.88 90 ALA A C 1
ATOM 725 O O . ALA A 1 90 ? -3.795 -6.768 -10.110 1.00 84.88 90 ALA A O 1
ATOM 726 N N . ALA A 1 91 ? -2.085 -5.692 -9.106 1.00 84.56 91 ALA A N 1
ATOM 727 C CA . ALA A 1 91 ? -1.918 -6.605 -7.982 1.00 84.56 91 ALA A CA 1
ATOM 728 C C . ALA A 1 91 ? -2.500 -5.980 -6.708 1.00 84.56 91 ALA A C 1
ATOM 730 O O . ALA A 1 91 ? -2.723 -4.770 -6.646 1.00 84.56 91 ALA A O 1
ATOM 731 N N . ALA A 1 92 ? -2.782 -6.804 -5.703 1.00 86.06 92 ALA A N 1
ATOM 732 C CA . ALA A 1 92 ? -3.266 -6.350 -4.406 1.00 86.06 92 ALA A CA 1
ATOM 733 C C . ALA A 1 92 ? -2.490 -7.028 -3.279 1.00 86.06 92 ALA A C 1
ATOM 735 O O . ALA A 1 92 ? -2.110 -8.196 -3.382 1.00 86.06 92 ALA A O 1
ATOM 736 N N . SER A 1 93 ? -2.249 -6.303 -2.192 1.00 86.62 93 SER A N 1
ATOM 737 C CA . SER A 1 93 ? -1.570 -6.847 -1.016 1.00 86.62 93 SER A CA 1
ATOM 738 C C . SER A 1 93 ? -2.137 -6.248 0.261 1.00 86.62 93 SER A C 1
ATOM 740 O O . SER A 1 93 ? -2.425 -5.051 0.326 1.00 86.62 93 SER A O 1
ATOM 742 N N . ARG A 1 94 ? -2.288 -7.096 1.282 1.00 89.06 94 ARG A N 1
ATOM 743 C CA . ARG A 1 94 ? -2.594 -6.680 2.652 1.00 89.06 94 ARG A CA 1
ATOM 744 C C . ARG A 1 94 ? -1.361 -6.006 3.227 1.00 89.06 94 ARG A C 1
ATOM 746 O O . ARG A 1 94 ? -0.375 -6.696 3.443 1.00 89.06 94 ARG A O 1
ATOM 753 N N . VAL A 1 95 ? -1.412 -4.709 3.492 1.00 90.50 95 VAL A N 1
ATOM 754 C CA . VAL A 1 95 ? -0.237 -3.965 3.966 1.00 90.50 95 VAL A CA 1
ATOM 755 C C . VAL A 1 95 ? -0.165 -3.855 5.478 1.00 90.50 95 VAL A C 1
ATOM 757 O O . VAL A 1 95 ? 0.925 -3.786 6.016 1.00 90.50 95 VAL A O 1
ATOM 760 N N . GLY A 1 96 ? -1.290 -3.910 6.188 1.00 92.06 96 GLY A N 1
ATOM 761 C CA . GLY A 1 96 ? -1.281 -3.806 7.642 1.00 92.06 96 GLY A CA 1
ATOM 762 C C . GLY A 1 96 ? -2.672 -3.587 8.210 1.00 92.06 96 GLY A C 1
ATOM 763 O O . GLY A 1 96 ? -3.665 -4.020 7.626 1.00 92.06 96 GLY A O 1
ATOM 764 N N . THR A 1 97 ? -2.741 -2.920 9.356 1.00 93.69 97 THR A N 1
ATOM 765 C CA . THR A 1 97 ? -3.997 -2.583 10.030 1.00 93.69 97 THR A CA 1
ATOM 766 C C . THR A 1 97 ? -4.040 -1.102 10.366 1.00 93.69 97 THR A C 1
ATOM 768 O O . THR A 1 97 ? -3.038 -0.556 10.822 1.00 93.69 97 THR A O 1
ATOM 771 N N . VAL A 1 98 ? -5.199 -0.480 10.181 1.00 94.12 98 VAL A N 1
ATOM 772 C CA . VAL A 1 98 ? -5.470 0.919 10.531 1.00 94.12 98 VAL A CA 1
ATOM 773 C C . VAL A 1 98 ? -6.280 0.989 11.823 1.00 94.12 98 VAL A C 1
ATOM 775 O O . VAL A 1 98 ? -7.214 0.207 12.025 1.00 94.12 98 VAL A O 1
ATOM 778 N N . GLN A 1 99 ? -5.899 1.904 12.711 1.00 96.38 99 GLN A N 1
ATOM 779 C CA . GLN A 1 99 ? -6.586 2.148 13.983 1.00 96.38 99 GLN A CA 1
ATOM 780 C C . GLN A 1 99 ? -7.878 2.943 13.754 1.00 96.38 99 GLN A C 1
ATOM 782 O O . GLN A 1 99 ? -8.006 3.551 12.693 1.00 96.38 99 GLN A O 1
ATOM 787 N N . PRO A 1 100 ? -8.840 2.948 14.695 1.00 96.56 100 PRO A N 1
ATOM 788 C CA . PRO A 1 100 ? -9.964 3.883 14.668 1.00 96.56 100 PRO A CA 1
ATOM 789 C C . PRO A 1 100 ? -9.518 5.333 14.442 1.00 96.56 100 PRO A C 1
ATOM 791 O O . PRO A 1 100 ? -8.553 5.788 15.058 1.00 96.56 100 PRO A O 1
ATOM 794 N N . GLY A 1 101 ? -10.232 6.064 13.585 1.00 95.75 101 GLY A N 1
ATOM 795 C CA . GLY A 1 101 ? -9.919 7.457 13.272 1.00 95.75 101 GLY A CA 1
ATOM 796 C C . GLY A 1 101 ? -8.919 7.629 12.127 1.00 95.75 101 GLY A C 1
ATOM 797 O O . GLY A 1 101 ? -8.880 6.838 11.185 1.00 95.75 101 GLY A O 1
ATOM 798 N N . ASP A 1 102 ? -8.155 8.719 12.169 1.00 96.25 102 ASP A N 1
ATOM 799 C CA . ASP A 1 102 ? -7.246 9.109 11.091 1.00 96.25 102 ASP A CA 1
ATOM 800 C C . ASP A 1 102 ? -5.917 8.341 11.146 1.00 96.25 102 ASP A C 1
ATOM 802 O O . ASP A 1 102 ? -5.310 8.187 12.206 1.00 96.25 102 ASP A O 1
ATOM 806 N N . ASN A 1 103 ? -5.467 7.846 9.994 1.00 95.06 103 ASN A N 1
ATOM 807 C CA . ASN A 1 103 ? -4.213 7.114 9.849 1.00 95.06 103 ASN A CA 1
ATOM 808 C C . ASN A 1 103 ? -3.430 7.683 8.672 1.00 95.06 103 ASN A C 1
ATOM 810 O O . ASN A 1 103 ? -3.984 7.896 7.595 1.00 95.06 103 ASN A O 1
ATOM 814 N N . ILE A 1 104 ? -2.124 7.849 8.844 1.00 95.38 104 ILE A N 1
ATOM 815 C CA . ILE A 1 104 ? -1.233 8.319 7.786 1.00 95.38 104 ILE A CA 1
ATOM 816 C C . ILE A 1 104 ? -0.541 7.113 7.167 1.00 95.38 104 ILE A C 1
ATOM 818 O O . ILE A 1 104 ? 0.158 6.360 7.851 1.00 95.38 104 ILE A O 1
ATOM 822 N N . ILE A 1 105 ? -0.728 6.943 5.863 1.00 93.50 105 ILE A N 1
ATOM 823 C CA . ILE A 1 105 ? -0.066 5.909 5.075 1.00 93.50 105 ILE A CA 1
ATOM 824 C C . ILE A 1 105 ? 1.055 6.562 4.293 1.00 93.50 105 ILE A C 1
ATOM 826 O O . ILE A 1 105 ? 0.792 7.455 3.492 1.00 93.50 105 ILE A O 1
ATOM 830 N N . THR A 1 106 ? 2.283 6.097 4.498 1.00 92.81 106 THR A N 1
ATOM 831 C CA . THR A 1 106 ? 3.465 6.571 3.776 1.00 92.81 106 THR A CA 1
ATOM 832 C C . THR A 1 106 ? 3.985 5.472 2.866 1.00 92.81 106 THR A C 1
ATOM 834 O O . THR A 1 106 ? 4.198 4.338 3.297 1.00 92.81 106 THR A O 1
ATOM 837 N N . LEU A 1 107 ? 4.198 5.826 1.604 1.00 91.50 107 LEU A N 1
ATOM 838 C CA . LEU A 1 107 ? 4.759 4.972 0.570 1.00 91.50 107 LEU A CA 1
ATOM 839 C C . LEU A 1 107 ? 6.141 5.492 0.196 1.00 91.50 107 LEU A C 1
ATOM 841 O O . LEU A 1 107 ? 6.272 6.672 -0.130 1.00 91.50 107 LEU A O 1
ATOM 845 N N . THR A 1 108 ? 7.150 4.623 0.207 1.00 90.94 108 THR A N 1
ATOM 846 C CA . THR A 1 108 ? 8.522 4.988 -0.170 1.00 90.94 108 THR A CA 1
ATOM 847 C C . THR A 1 108 ? 9.038 4.033 -1.246 1.00 90.94 108 THR A C 1
ATOM 849 O O . THR A 1 108 ? 9.232 2.846 -0.963 1.00 90.94 108 THR A O 1
ATOM 852 N N . PRO A 1 109 ? 9.264 4.512 -2.484 1.00 89.38 109 PRO A N 1
ATOM 853 C CA . PRO A 1 109 ? 9.918 3.718 -3.518 1.00 89.38 109 PRO A CA 1
ATOM 854 C C . PRO A 1 109 ? 11.321 3.294 -3.066 1.00 89.38 109 PRO A C 1
ATOM 856 O O . PRO A 1 109 ? 12.113 4.123 -2.623 1.00 89.38 109 PRO A O 1
ATOM 859 N N . LEU A 1 110 ? 11.632 2.004 -3.180 1.00 89.12 110 LEU A N 1
ATOM 860 C CA . LEU A 1 110 ? 12.923 1.424 -2.783 1.00 89.12 110 LEU A CA 1
ATOM 861 C C . LEU A 1 110 ? 13.885 1.264 -3.968 1.00 89.12 110 LEU A C 1
ATOM 863 O O . LEU A 1 110 ? 15.090 1.128 -3.780 1.00 89.12 110 LEU A O 1
ATOM 867 N N . GLU A 1 111 ? 13.355 1.278 -5.191 1.00 88.81 111 GLU A N 1
ATOM 868 C CA . GLU A 1 111 ? 14.112 1.082 -6.427 1.00 88.81 111 GLU A CA 1
ATOM 869 C C . GLU A 1 111 ? 14.016 2.337 -7.310 1.00 88.81 111 GLU A C 1
ATOM 871 O O . GLU A 1 111 ? 13.140 2.418 -8.170 1.00 88.81 111 GLU A O 1
ATOM 876 N N . PRO A 1 112 ? 14.905 3.331 -7.140 1.00 79.00 112 PRO A N 1
ATOM 877 C CA . PRO A 1 112 ? 14.819 4.588 -7.885 1.00 79.00 112 PRO A CA 1
ATOM 878 C C . PRO A 1 112 ? 15.024 4.409 -9.400 1.00 79.00 112 PRO A C 1
ATOM 880 O O . PRO A 1 112 ? 14.537 5.209 -10.185 1.00 79.00 112 PRO A O 1
ATOM 883 N N . ASN A 1 113 ? 15.698 3.345 -9.841 1.00 86.44 113 ASN A N 1
ATOM 884 C CA . ASN A 1 113 ? 16.095 3.160 -11.245 1.00 86.44 113 ASN A CA 1
ATOM 885 C C . ASN A 1 113 ? 15.037 2.445 -12.111 1.00 86.44 113 ASN A C 1
ATOM 887 O O . ASN A 1 113 ? 15.379 1.826 -13.118 1.00 86.44 113 ASN A O 1
ATOM 891 N N . LYS A 1 114 ? 13.766 2.460 -11.702 1.00 89.44 114 LYS A N 1
ATOM 892 C CA . LYS A 1 114 ? 12.669 1.797 -12.421 1.00 89.44 114 LYS A CA 1
ATOM 893 C C . LYS A 1 114 ? 12.055 2.713 -13.474 1.00 89.44 114 LYS A C 1
ATOM 895 O O . LYS A 1 114 ? 12.072 3.930 -13.331 1.00 89.44 114 LYS A O 1
ATOM 900 N N . ILE A 1 115 ? 11.518 2.115 -14.538 1.00 89.81 115 ILE A N 1
ATOM 901 C CA . ILE A 1 115 ? 10.992 2.847 -15.702 1.00 89.81 115 ILE A CA 1
ATOM 902 C C . ILE A 1 115 ? 9.731 3.630 -15.331 1.00 89.81 115 ILE A C 1
ATOM 904 O O . ILE A 1 115 ? 9.525 4.747 -15.807 1.00 89.81 115 ILE A O 1
ATOM 908 N N . TYR A 1 116 ? 8.886 3.056 -14.474 1.00 88.81 116 TYR A N 1
ATOM 909 C CA . TYR A 1 116 ? 7.630 3.664 -14.049 1.00 88.81 116 TYR A CA 1
ATOM 910 C C . TYR A 1 116 ? 7.658 4.021 -12.562 1.00 88.81 116 TYR A C 1
ATOM 912 O O . TYR A 1 116 ? 8.304 3.322 -11.788 1.00 88.81 116 TYR A O 1
ATOM 920 N N . PRO A 1 117 ? 6.936 5.067 -12.125 1.00 88.69 117 PRO A N 1
ATOM 921 C CA . PRO A 1 117 ? 6.813 5.360 -10.704 1.00 88.69 117 PRO A CA 1
ATOM 922 C C . PRO A 1 117 ? 5.852 4.365 -10.054 1.00 88.69 117 PRO A C 1
ATOM 924 O O . PRO A 1 117 ? 5.000 3.805 -10.745 1.00 88.69 117 PRO A O 1
ATOM 927 N N . PHE A 1 118 ? 5.904 4.189 -8.729 1.00 87.88 118 PHE A N 1
ATOM 928 C CA . PHE A 1 118 ? 4.868 3.420 -8.032 1.00 87.88 118 PHE A CA 1
ATOM 929 C C . PHE A 1 118 ? 3.478 4.010 -8.322 1.00 87.88 118 PHE A C 1
ATOM 931 O O . PHE A 1 118 ? 3.273 5.225 -8.254 1.00 87.88 118 PHE A O 1
ATOM 938 N N . ARG A 1 119 ? 2.516 3.140 -8.652 1.00 88.25 119 ARG A N 1
ATOM 939 C CA . ARG A 1 119 ? 1.142 3.536 -8.983 1.00 88.25 119 ARG A CA 1
ATOM 940 C C . ARG A 1 119 ? 0.145 2.810 -8.108 1.00 88.25 119 ARG A C 1
ATOM 942 O O . ARG A 1 119 ? -0.048 1.601 -8.255 1.00 88.25 119 ARG A O 1
ATOM 949 N N . LEU A 1 120 ? -0.537 3.569 -7.260 1.00 88.31 120 LEU A N 1
ATOM 950 C CA . LEU A 1 120 ? -1.642 3.074 -6.451 1.00 88.31 120 LEU A CA 1
ATOM 951 C C . LEU A 1 120 ? -2.945 3.209 -7.240 1.00 88.31 120 LEU A C 1
ATOM 953 O O . LEU A 1 120 ? -3.301 4.285 -7.715 1.00 88.31 120 LEU A O 1
ATOM 957 N N . VAL A 1 121 ? -3.648 2.093 -7.386 1.00 87.88 121 VAL A N 1
ATOM 958 C CA . VAL A 1 121 ? -4.927 1.992 -8.098 1.00 87.88 121 VAL A CA 1
ATOM 959 C C . VAL A 1 121 ? -6.091 2.182 -7.134 1.00 87.88 121 VAL A C 1
ATOM 961 O O . VAL A 1 121 ? -7.040 2.889 -7.452 1.00 87.88 121 VAL A O 1
ATOM 964 N N . SER A 1 122 ? -6.049 1.530 -5.970 1.00 86.69 122 SER A N 1
ATOM 965 C CA . SER A 1 122 ? -7.108 1.657 -4.967 1.00 86.69 122 SER A CA 1
ATOM 966 C C . SER A 1 122 ? -6.630 1.282 -3.570 1.00 86.69 122 SER A C 1
ATOM 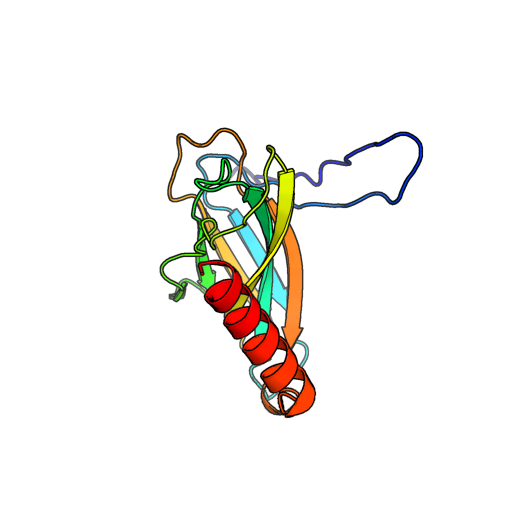968 O O . SER A 1 122 ? -5.687 0.509 -3.403 1.00 86.69 122 SER A O 1
ATOM 970 N N . VAL A 1 123 ? -7.347 1.785 -2.570 1.00 88.19 123 VAL A N 1
ATOM 971 C CA . VAL A 1 123 ? -7.183 1.456 -1.152 1.00 88.19 123 VAL A CA 1
ATOM 972 C C . VAL A 1 123 ? -8.477 0.810 -0.677 1.00 88.19 123 VAL A C 1
ATOM 974 O O . VAL A 1 123 ? -9.556 1.303 -1.001 1.00 88.19 123 VAL A O 1
ATOM 977 N N . ALA A 1 124 ? -8.383 -0.287 0.064 1.00 88.31 124 ALA A N 1
ATOM 978 C CA . ALA A 1 124 ? -9.536 -0.938 0.671 1.00 88.31 124 ALA A CA 1
ATOM 979 C C . ALA A 1 124 ? -9.275 -1.193 2.156 1.00 88.31 124 ALA A C 1
ATOM 981 O O . ALA A 1 124 ? -8.184 -1.618 2.536 1.00 88.31 124 ALA A O 1
ATOM 982 N N . MET A 1 125 ? -10.291 -0.949 2.981 1.00 90.62 125 MET A N 1
ATOM 983 C CA . MET A 1 125 ? -10.304 -1.326 4.391 1.00 90.62 125 MET A CA 1
ATOM 984 C C . MET A 1 125 ? -11.322 -2.439 4.592 1.00 90.62 125 MET A C 1
ATOM 986 O O . MET A 1 125 ? -12.460 -2.323 4.137 1.00 90.62 125 MET A O 1
ATOM 990 N N . VAL A 1 126 ? -10.932 -3.500 5.290 1.00 88.50 126 VAL A N 1
ATOM 991 C CA . VAL A 1 126 ? -11.798 -4.656 5.551 1.00 88.50 126 VAL A CA 1
ATOM 992 C C . VAL A 1 126 ? -11.802 -4.944 7.048 1.00 88.50 126 VAL A C 1
ATOM 994 O O . VAL A 1 126 ? -10.749 -4.939 7.684 1.00 88.50 126 VAL A O 1
ATOM 997 N N . ARG A 1 127 ? -12.976 -5.169 7.649 1.00 85.88 127 ARG A N 1
ATOM 998 C CA . ARG A 1 127 ? -13.039 -5.553 9.068 1.00 85.88 127 ARG A CA 1
ATOM 999 C C . ARG A 1 127 ? -12.451 -6.955 9.247 1.00 85.88 127 ARG A C 1
ATOM 1001 O O . ARG A 1 127 ? -12.678 -7.825 8.410 1.00 85.88 127 ARG A O 1
ATOM 1008 N N . LYS A 1 128 ? -11.711 -7.184 10.336 1.00 75.88 128 LYS A N 1
ATOM 1009 C CA . LYS A 1 128 ? -11.048 -8.478 10.600 1.00 75.88 128 LYS A CA 1
ATOM 1010 C C . LYS A 1 128 ? -12.030 -9.642 10.759 1.00 75.88 128 LYS A C 1
ATOM 1012 O O . LYS A 1 128 ? -11.691 -10.764 10.407 1.00 75.88 128 LYS A O 1
ATOM 1017 N N . ASP A 1 129 ? -13.220 -9.373 11.283 1.00 72.56 129 ASP A N 1
ATOM 1018 C CA . ASP A 1 129 ? -14.283 -10.353 11.527 1.00 72.56 129 ASP A CA 1
ATOM 1019 C C . ASP A 1 129 ? -15.083 -10.708 10.264 1.00 72.56 129 ASP A C 1
ATOM 1021 O O . ASP A 1 129 ? -15.639 -11.798 10.176 1.00 72.56 129 ASP A O 1
ATOM 1025 N N . VAL A 1 130 ? -15.098 -9.820 9.266 1.00 61.62 130 VAL A N 1
ATOM 1026 C CA . VAL A 1 130 ? -15.743 -10.062 7.964 1.00 61.62 130 VAL A CA 1
ATOM 1027 C C . VAL A 1 130 ? -14.899 -10.986 7.088 1.00 61.62 130 VAL A C 1
ATOM 1029 O O . VAL A 1 130 ? -15.432 -11.662 6.214 1.00 61.62 130 VAL A O 1
ATOM 1032 N N . ILE A 1 131 ? -13.594 -11.100 7.357 1.00 54.00 131 ILE A N 1
ATOM 1033 C CA . ILE A 1 131 ? -12.737 -12.077 6.684 1.00 54.00 131 ILE A CA 1
ATOM 1034 C C . ILE A 1 131 ? -12.826 -13.440 7.390 1.00 54.00 131 ILE A C 1
ATOM 1036 O O . ILE A 1 131 ? -11.819 -14.063 7.736 1.00 54.00 131 ILE A O 1
ATOM 1040 N N . GLN A 1 132 ? -14.043 -13.969 7.528 1.00 49.12 132 GLN A N 1
ATOM 1041 C CA . GLN A 1 132 ? -14.197 -15.386 7.228 1.00 49.12 132 GLN A CA 1
ATOM 1042 C C . GLN A 1 132 ? -13.891 -15.488 5.739 1.00 49.12 132 GLN A C 1
ATOM 1044 O O . GLN A 1 132 ? -14.733 -15.191 4.900 1.00 49.12 132 GLN A O 1
ATOM 1049 N N . TRP A 1 133 ? -12.634 -15.798 5.404 1.00 50.78 133 TRP A N 1
ATOM 1050 C CA . TRP A 1 133 ? -12.335 -16.316 4.079 1.00 50.78 133 TRP A CA 1
ATOM 1051 C C . TRP A 1 133 ? -13.285 -17.484 3.911 1.00 50.78 133 TRP A C 1
ATOM 1053 O O . TRP A 1 133 ? -13.067 -18.510 4.557 1.00 50.78 133 TRP A O 1
ATOM 1063 N N . ASP A 1 134 ? -14.348 -17.291 3.134 1.00 54.00 134 ASP A N 1
ATOM 1064 C CA . ASP A 1 134 ? -15.222 -18.387 2.781 1.00 54.00 134 ASP A CA 1
ATOM 1065 C C . ASP A 1 134 ? -14.297 -19.505 2.297 1.00 54.00 134 ASP A C 1
ATOM 1067 O O . ASP A 1 134 ? -13.337 -19.253 1.546 1.00 54.00 134 ASP A O 1
ATOM 1071 N N . ASP A 1 135 ? -14.490 -20.716 2.809 1.00 57.84 135 ASP A N 1
ATOM 1072 C CA . ASP A 1 135 ? -13.634 -21.846 2.460 1.00 57.84 135 ASP A CA 1
ATOM 1073 C C . ASP A 1 135 ? -13.632 -22.070 0.943 1.00 57.84 135 ASP A C 1
ATOM 1075 O O . ASP A 1 135 ? -12.744 -22.740 0.423 1.00 57.84 135 ASP A O 1
ATOM 1079 N N . GLU A 1 136 ? -14.594 -21.490 0.229 1.00 57.19 136 GLU A N 1
ATOM 1080 C CA . GLU A 1 136 ? -14.629 -21.336 -1.218 1.00 57.19 136 GLU A CA 1
ATOM 1081 C C . GLU A 1 136 ? -13.541 -20.385 -1.763 1.00 57.19 136 GLU A C 1
ATOM 1083 O O . GLU A 1 136 ? -12.714 -20.819 -2.560 1.00 57.19 136 GLU A O 1
ATOM 1088 N N . ILE A 1 137 ? -13.412 -19.148 -1.266 1.00 60.28 137 ILE A N 1
ATOM 1089 C CA . ILE A 1 137 ? -12.396 -18.176 -1.733 1.00 60.28 137 ILE A CA 1
ATOM 1090 C C . ILE A 1 137 ? -10.974 -18.664 -1.424 1.00 60.28 137 ILE A C 1
ATOM 1092 O O . ILE A 1 137 ? -10.063 -18.548 -2.251 1.00 60.28 137 ILE A O 1
ATOM 1096 N N . LYS A 1 138 ? -10.761 -19.257 -0.243 1.00 62.97 138 LYS A N 1
ATOM 1097 C CA . LYS A 1 138 ? -9.471 -19.882 0.105 1.00 62.97 138 LYS A CA 1
ATOM 1098 C C . LYS A 1 138 ? -9.136 -21.038 -0.835 1.00 62.97 138 LYS A C 1
ATOM 1100 O O . LYS A 1 138 ? -7.979 -21.192 -1.232 1.00 62.97 138 LYS A O 1
ATOM 1105 N N . ARG A 1 139 ? -10.134 -21.851 -1.177 1.00 67.75 139 ARG A N 1
ATOM 1106 C CA . ARG A 1 139 ? -9.996 -23.021 -2.048 1.00 67.75 139 ARG A CA 1
ATOM 1107 C C . ARG A 1 139 ? -9.767 -22.611 -3.493 1.00 67.75 139 ARG A C 1
ATOM 1109 O O . ARG A 1 139 ? -8.887 -23.190 -4.116 1.00 67.75 139 ARG A O 1
ATOM 1116 N N . ASP A 1 140 ? -10.423 -21.569 -3.981 1.00 71.56 140 ASP A N 1
ATOM 1117 C CA . ASP A 1 140 ? -10.179 -21.006 -5.310 1.00 71.56 140 ASP A CA 1
ATOM 1118 C C . ASP A 1 140 ? -8.773 -20.432 -5.427 1.00 71.56 140 ASP A C 1
ATOM 1120 O O . ASP A 1 140 ? -8.055 -20.718 -6.389 1.00 71.56 140 ASP A O 1
ATOM 1124 N N . MET A 1 141 ? -8.316 -19.715 -4.401 1.00 60.59 141 MET A N 1
ATOM 1125 C CA . MET A 1 141 ? -6.957 -19.184 -4.375 1.00 60.59 141 MET A CA 1
ATOM 1126 C C . MET A 1 141 ? -5.910 -20.310 -4.281 1.00 60.59 141 MET A C 1
ATOM 1128 O O . MET A 1 141 ? -4.898 -20.285 -4.982 1.00 60.59 141 MET A O 1
ATOM 1132 N N . LEU A 1 142 ? -6.164 -21.354 -3.486 1.00 64.75 142 LEU A N 1
ATOM 1133 C CA . LEU A 1 142 ? -5.313 -22.549 -3.424 1.00 64.75 142 LEU A CA 1
ATOM 1134 C C . LEU A 1 142 ? -5.319 -23.348 -4.734 1.00 64.75 142 LEU A C 1
ATOM 1136 O O . LEU A 1 142 ? -4.270 -23.843 -5.152 1.00 64.75 142 LEU A O 1
ATOM 1140 N N . ASN A 1 143 ? -6.468 -23.465 -5.395 1.00 69.56 143 ASN A N 1
ATOM 1141 C CA . ASN A 1 143 ? -6.619 -24.155 -6.673 1.00 69.56 143 ASN A CA 1
ATOM 1142 C C . ASN A 1 143 ? -5.895 -23.407 -7.789 1.00 69.56 143 ASN A C 1
ATOM 1144 O O . ASN A 1 143 ? -5.181 -24.030 -8.575 1.00 69.56 143 ASN A O 1
ATOM 1148 N N . PHE A 1 144 ? -5.984 -22.080 -7.802 1.00 69.75 144 PHE A N 1
ATOM 1149 C CA . PHE A 1 144 ? -5.197 -21.230 -8.687 1.00 69.75 144 PHE A CA 1
ATOM 1150 C C . PHE A 1 144 ? -3.686 -21.430 -8.472 1.00 69.75 144 PHE A C 1
ATOM 1152 O O . PHE A 1 144 ? -2.930 -21.647 -9.420 1.00 69.75 144 PHE A O 1
ATOM 1159 N N . LEU A 1 145 ? -3.224 -21.459 -7.219 1.00 61.91 145 LEU A N 1
ATOM 1160 C CA . LEU A 1 145 ? -1.809 -21.703 -6.913 1.00 61.91 145 LEU A CA 1
ATOM 1161 C C . LEU A 1 145 ? -1.348 -23.120 -7.303 1.00 61.91 145 LEU A C 1
ATOM 1163 O O . LEU A 1 145 ? -0.198 -23.304 -7.713 1.00 61.91 145 LEU A O 1
ATOM 1167 N N . ARG A 1 146 ? -2.221 -24.129 -7.194 1.00 71.38 146 ARG A N 1
ATOM 1168 C CA . ARG A 1 146 ? -1.940 -25.514 -7.614 1.00 71.38 146 ARG A CA 1
ATOM 1169 C C . ARG A 1 146 ? -1.914 -25.665 -9.133 1.00 71.38 146 ARG A C 1
ATOM 1171 O O . ARG A 1 146 ? -0.998 -26.307 -9.650 1.00 71.38 146 ARG A O 1
ATOM 1178 N N . SER A 1 147 ? -2.847 -25.044 -9.852 1.00 69.50 147 SER A N 1
ATOM 1179 C CA . SER A 1 147 ? -2.877 -25.094 -11.318 1.00 69.50 147 SER A CA 1
ATOM 1180 C C . SER A 1 147 ? -1.617 -24.461 -11.917 1.00 69.50 147 SER A C 1
ATOM 1182 O O . SER A 1 147 ? -1.010 -25.033 -12.826 1.00 69.50 147 SER A O 1
ATOM 1184 N N . MET A 1 148 ? -1.113 -23.380 -11.309 1.00 59.97 148 MET A N 1
ATOM 1185 C CA . MET A 1 148 ? 0.158 -22.757 -11.688 1.00 59.97 148 MET A CA 1
ATOM 1186 C C . MET A 1 148 ? 1.392 -23.655 -11.499 1.00 59.97 148 MET A C 1
ATOM 1188 O O . MET A 1 148 ? 2.393 -23.456 -12.203 1.00 59.97 148 MET A O 1
ATOM 1192 N N . LYS A 1 149 ? 1.336 -24.622 -10.571 1.00 66.94 149 LYS A N 1
ATOM 1193 C CA . LYS A 1 149 ? 2.405 -25.604 -10.326 1.00 66.94 149 LYS A CA 1
ATOM 1194 C C . LYS A 1 149 ? 2.323 -26.814 -11.261 1.00 66.94 149 LYS A C 1
ATOM 1196 O O . LYS A 1 149 ? 3.371 -27.318 -11.644 1.00 66.94 149 LYS A O 1
ATOM 1201 N N . SER A 1 150 ? 1.120 -27.247 -11.654 1.00 60.59 150 SER A N 1
ATOM 1202 C CA . SER A 1 150 ? 0.947 -28.431 -12.517 1.00 60.59 150 SER A CA 1
ATOM 1203 C C . SER A 1 150 ? 1.299 -28.194 -13.991 1.00 60.59 150 SER A C 1
ATOM 1205 O O . SER A 1 150 ? 1.687 -29.132 -14.673 1.00 60.59 150 SER A O 1
ATOM 1207 N N . SER A 1 151 ? 1.279 -26.944 -14.475 1.00 52.00 151 SER A N 1
ATOM 1208 C CA . SER A 1 151 ? 1.630 -26.614 -15.871 1.00 52.00 151 SER A CA 1
ATOM 1209 C C . SER A 1 151 ? 3.140 -26.706 -16.188 1.00 52.00 151 SER A C 1
ATOM 1211 O O . SER A 1 151 ? 3.595 -26.122 -17.173 1.00 52.00 151 SER A O 1
ATOM 1213 N N . LYS A 1 152 ? 3.939 -27.319 -15.305 1.00 52.31 152 LYS A N 1
ATOM 1214 C CA . LYS A 1 152 ? 5.394 -27.500 -15.444 1.00 52.31 152 LYS A CA 1
ATOM 1215 C C . LYS A 1 152 ? 5.798 -28.965 -15.707 1.00 52.31 152 LYS A C 1
ATOM 1217 O O . LYS A 1 152 ? 6.982 -29.266 -15.595 1.00 52.31 152 LYS A O 1
ATOM 1222 N N . SER A 1 153 ? 4.846 -29.847 -16.025 1.00 49.56 153 SER A N 1
ATOM 1223 C CA . SER A 1 153 ? 5.112 -31.198 -16.548 1.00 49.56 153 SER A CA 1
ATOM 1224 C C . SER A 1 153 ? 4.861 -31.264 -18.044 1.00 49.56 153 SER A C 1
ATOM 1226 O O . SER A 1 153 ? 3.985 -30.511 -18.519 1.00 49.56 153 SER A O 1
#

Sequence (153 aa):
QHDDHLKMDTIVNTTTTKKFGLNFPFHQSSSFHVFNPNPTEQMELYLRYLVTGPAPSDYPKTSVAINGVVTLPEIDINQHLKYSHHTHVAAASRVGTVQPGDNIITLTPLEPNKIYPFRLVSVAMVRKDVIQWDDEIKRDMLNFLRSMKSSKS

Radius of gyration: 17.16 Å; chains: 1; bounding box: 32×56×45 Å

pLDDT: mean 74.59, std 19.29, range [30.66, 96.56]

Secondary structure (DSSP, 8-state):
-------EEE---TTS---EEEE--TTS-EEEEEEE--SS--EEEEEEEEEEESSSPSSPPEEEEETTEEEES---TTS----SS-EEEEEEEEEEEEPSEEEEEEEEES-TT-SS--EEEEEEEEETTT----HHHHHHHHHHHHHHHHTT-

Foldseek 3Di:
DDDPDFDFDWPDDPPDDTQTKGFDDLADKDKDKDADQDQAAKWWKKWKWKFKDDPPTLEFWKFKDKQNHTQDPTPRSNPRDPDPDIDIDIDMDGRHIDDHGMIMMIIGGPDSPGPGYIITRDMDIHGPVNPPVPVVNVVVVVVVVVVVVVVPD